Protein AF-A0A4Y2ENX3-F1 (afdb_monomer_lite)

pLDDT: mean 71.59, std 13.91, range [39.0, 89.38]

Secondary structure (DSSP, 8-state):
--HHHHTT---TT--HHHHHHHHHHHHHS---S-HHHHHHHHHHHHHHHHHHHHHHHHHHHHHHHHHHHHHHHHHHHHHHHHHHHHHHHHHHHHHT--------------

Radius of gyration: 35.91 Å; chains: 1; bounding box: 63×18×117 Å

Structure (mmCIF, N/CA/C/O backbone):
data_AF-A0A4Y2ENX3-F1
#
_entry.id   AF-A0A4Y2ENX3-F1
#
loop_
_atom_site.group_PDB
_atom_site.id
_atom_site.type_symbol
_atom_site.label_atom_id
_atom_site.label_alt_id
_atom_site.label_comp_id
_atom_site.label_asym_id
_atom_site.label_entity_id
_atom_site.label_seq_id
_atom_site.pdbx_PDB_ins_code
_atom_site.Cartn_x
_atom_site.Cartn_y
_atom_site.Cartn_z
_atom_site.occupancy
_atom_site.B_iso_or_equiv
_atom_site.auth_seq_id
_atom_site.auth_comp_id
_atom_site.auth_asym_id
_atom_site.auth_atom_id
_atom_site.pdbx_PDB_model_num
ATOM 1 N N . MET A 1 1 ? 6.335 7.443 -31.453 1.00 39.00 1 MET A N 1
ATOM 2 C CA . MET A 1 1 ? 6.583 8.351 -30.314 1.00 39.00 1 MET A CA 1
ATOM 3 C C . MET A 1 1 ? 5.276 8.545 -29.537 1.00 39.00 1 MET A C 1
ATOM 5 O O . MET A 1 1 ? 4.743 9.638 -29.505 1.00 39.00 1 MET A O 1
ATOM 9 N N . ILE A 1 2 ? 4.702 7.453 -29.011 1.00 40.25 2 ILE A N 1
ATOM 10 C CA . ILE A 1 2 ? 3.388 7.453 -28.321 1.00 40.25 2 ILE A CA 1
ATOM 11 C C . ILE A 1 2 ? 3.517 6.877 -26.895 1.00 40.25 2 ILE A C 1
ATOM 13 O O . ILE A 1 2 ? 2.768 7.253 -26.009 1.00 40.25 2 ILE A O 1
ATOM 17 N N . VAL A 1 3 ? 4.546 6.062 -26.629 1.00 48.62 3 VAL A N 1
ATOM 18 C CA . VAL A 1 3 ? 4.741 5.371 -25.339 1.00 48.6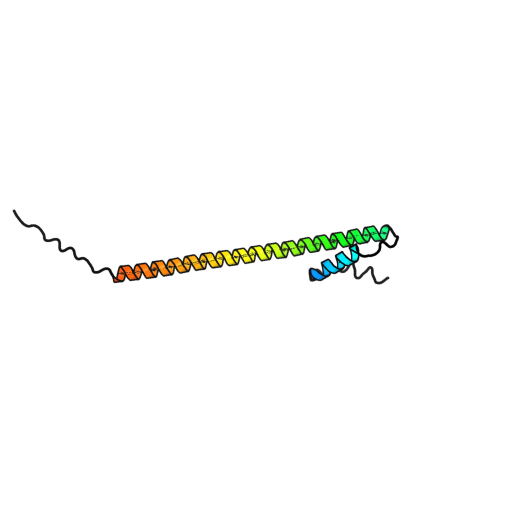2 3 VAL A CA 1
ATOM 19 C C . VAL A 1 3 ? 5.208 6.304 -24.206 1.00 48.62 3 VAL A C 1
ATOM 21 O O . VAL A 1 3 ? 5.017 5.989 -23.039 1.00 48.62 3 VAL A O 1
ATOM 24 N N . GLU A 1 4 ? 5.805 7.462 -24.511 1.00 45.16 4 GLU A N 1
ATOM 25 C CA . GLU A 1 4 ? 6.349 8.353 -23.470 1.00 45.16 4 GLU A CA 1
ATOM 26 C C . GLU A 1 4 ? 5.306 9.265 -22.809 1.00 45.16 4 GLU A C 1
ATOM 28 O O . GLU A 1 4 ? 5.506 9.652 -21.661 1.00 45.16 4 GLU A O 1
ATOM 33 N N . ASN A 1 5 ? 4.194 9.578 -23.483 1.00 44.41 5 ASN A N 1
ATOM 34 C CA . ASN A 1 5 ? 3.192 10.506 -22.942 1.00 44.41 5 ASN A CA 1
ATOM 35 C C . ASN A 1 5 ? 2.165 9.825 -22.023 1.00 44.41 5 ASN A C 1
ATOM 37 O O . ASN A 1 5 ? 1.657 10.472 -21.113 1.00 44.41 5 ASN A O 1
ATOM 41 N N . GLU A 1 6 ? 1.901 8.525 -22.189 1.00 48.69 6 GLU A N 1
ATOM 42 C CA . GLU A 1 6 ? 1.006 7.774 -21.287 1.00 48.69 6 GLU A CA 1
ATOM 43 C C . GLU A 1 6 ? 1.657 7.416 -19.941 1.00 48.69 6 GLU A C 1
ATOM 45 O O . GLU A 1 6 ? 0.960 7.225 -18.949 1.00 48.69 6 GLU A O 1
ATOM 50 N N . LEU A 1 7 ? 2.992 7.345 -19.873 1.00 51.09 7 LEU A N 1
ATOM 51 C CA . LEU A 1 7 ? 3.711 7.035 -18.630 1.00 51.09 7 LEU A CA 1
ATOM 52 C C . LEU A 1 7 ? 3.831 8.234 -17.675 1.00 51.09 7 LEU A C 1
ATOM 54 O O . LEU A 1 7 ? 4.074 8.023 -16.490 1.00 51.09 7 LEU A O 1
ATOM 58 N N . LEU A 1 8 ? 3.669 9.462 -18.181 1.00 52.16 8 LEU A N 1
ATOM 59 C CA . LEU A 1 8 ? 3.815 10.713 -17.421 1.00 52.16 8 LEU A CA 1
ATOM 60 C C . LEU A 1 8 ? 2.478 11.346 -17.009 1.00 52.16 8 LEU A C 1
ATOM 62 O O . LEU A 1 8 ? 2.462 12.224 -16.152 1.00 52.16 8 LEU A O 1
ATOM 66 N N . SER A 1 9 ? 1.356 10.900 -17.580 1.00 57.22 9 SER A N 1
ATOM 67 C CA . SER A 1 9 ? 0.021 11.250 -17.091 1.00 57.22 9 SER A CA 1
ATOM 68 C C . SER A 1 9 ? -0.350 10.261 -15.985 1.00 57.22 9 SER A C 1
ATOM 70 O O . SER A 1 9 ? -0.875 9.170 -16.226 1.00 57.22 9 SER A O 1
ATOM 72 N N . TYR A 1 10 ? 0.044 10.598 -14.759 1.00 61.66 10 TYR A N 1
ATOM 73 C CA . TYR A 1 10 ? -0.421 9.892 -13.576 1.00 61.66 10 TYR A CA 1
ATOM 74 C C . TYR A 1 10 ? -1.766 10.486 -13.156 1.00 61.66 10 TYR A C 1
ATOM 76 O O . TYR A 1 10 ? -1.868 11.686 -12.923 1.00 61.66 10 TYR A O 1
ATOM 84 N N . ASP A 1 11 ? -2.788 9.640 -13.116 1.00 65.62 11 ASP A N 1
ATOM 85 C CA . ASP A 1 11 ? -4.109 9.985 -12.608 1.00 65.62 11 ASP A CA 1
ATOM 86 C C . ASP A 1 11 ? -4.102 9.777 -11.088 1.00 65.62 11 ASP A C 1
ATOM 88 O O . ASP A 1 11 ? -3.881 8.656 -10.618 1.00 65.62 11 ASP A O 1
ATOM 92 N N . GLU A 1 12 ? -4.294 10.850 -10.317 1.00 64.75 12 GLU A N 1
ATOM 93 C CA . GLU A 1 12 ? -4.359 10.791 -8.850 1.00 64.75 12 GLU A CA 1
ATOM 94 C C . GLU A 1 12 ? -5.467 9.847 -8.365 1.00 64.75 12 GLU A C 1
ATOM 96 O O . GLU A 1 12 ? -5.323 9.220 -7.310 1.00 64.75 12 GLU A O 1
ATOM 101 N N . ASP A 1 13 ? -6.507 9.637 -9.173 1.00 72.50 13 ASP A N 1
ATOM 102 C CA . ASP A 1 13 ? -7.626 8.747 -8.872 1.00 72.50 13 ASP A CA 1
ATOM 103 C C . ASP A 1 13 ? -7.350 7.280 -9.244 1.00 72.50 13 ASP A C 1
ATOM 105 O O . ASP A 1 13 ? -8.169 6.394 -8.976 1.00 72.50 13 ASP A O 1
ATOM 109 N N . ALA A 1 14 ? -6.168 6.969 -9.791 1.00 79.62 14 ALA A N 1
ATOM 110 C CA . ALA A 1 14 ? -5.831 5.611 -10.194 1.00 79.62 14 ALA A CA 1
ATOM 111 C C . ALA A 1 14 ? -5.884 4.627 -9.003 1.00 79.62 14 ALA A C 1
ATOM 113 O O . ALA A 1 14 ? -5.370 4.910 -7.904 1.00 79.62 14 ALA A O 1
ATOM 114 N N . PRO A 1 15 ? -6.463 3.426 -9.197 1.00 84.44 15 PRO A N 1
ATOM 115 C CA . PRO A 1 15 ? -6.504 2.407 -8.160 1.00 84.44 15 PRO A CA 1
ATOM 116 C C . PRO A 1 15 ? -5.104 1.828 -7.909 1.00 84.44 15 PRO A C 1
ATOM 118 O O . PRO A 1 15 ? -4.318 1.634 -8.837 1.00 84.44 15 PRO A O 1
ATOM 121 N N . ILE A 1 16 ? -4.814 1.430 -6.662 1.00 86.38 16 ILE A N 1
ATOM 122 C CA . ILE A 1 16 ? -3.512 0.846 -6.267 1.00 86.38 16 ILE A CA 1
ATOM 123 C C . ILE A 1 16 ? -3.101 -0.333 -7.166 1.00 86.38 16 ILE A C 1
ATOM 125 O O . ILE A 1 16 ? -1.929 -0.497 -7.508 1.00 86.38 16 ILE A O 1
ATOM 129 N N . S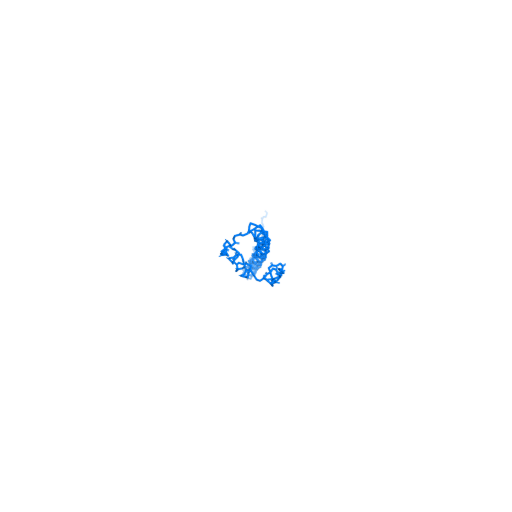ER A 1 17 ? -4.072 -1.136 -7.611 1.00 87.56 17 SER A N 1
ATOM 130 C CA . SER A 1 17 ? -3.820 -2.267 -8.514 1.00 87.56 17 SER A CA 1
ATOM 131 C C . SER A 1 17 ? -3.202 -1.852 -9.856 1.00 87.56 17 SER A C 1
ATOM 133 O O . SER A 1 17 ? -2.424 -2.611 -10.436 1.00 87.56 17 SER A O 1
ATOM 135 N N . GLU A 1 18 ? -3.515 -0.654 -10.347 1.00 88.06 18 GLU A N 1
ATOM 136 C CA . GLU A 1 18 ? -2.960 -0.113 -11.581 1.00 88.06 18 GLU A CA 1
ATOM 137 C C . GLU A 1 18 ? -1.525 0.378 -11.377 1.00 88.06 18 GLU A C 1
ATOM 139 O O . GLU A 1 18 ? -0.650 0.056 -12.182 1.00 88.06 18 GLU A O 1
ATOM 144 N N . ILE A 1 19 ? -1.253 1.039 -10.248 1.00 86.62 19 ILE A N 1
ATOM 145 C CA . ILE A 1 19 ? 0.099 1.455 -9.840 1.00 86.62 19 ILE A CA 1
ATOM 146 C C . ILE A 1 19 ? 1.028 0.235 -9.767 1.00 86.62 19 ILE A C 1
ATOM 148 O O . ILE A 1 19 ? 2.106 0.228 -10.362 1.00 86.62 19 ILE A O 1
ATOM 152 N N . LEU A 1 20 ? 0.579 -0.847 -9.120 1.00 88.81 20 LEU A N 1
ATOM 153 C CA . LEU A 1 20 ? 1.341 -2.095 -9.011 1.00 88.81 20 LEU A CA 1
ATOM 154 C C . LEU A 1 20 ? 1.580 -2.763 -10.371 1.00 88.81 20 LEU A C 1
ATOM 156 O O . LEU A 1 20 ? 2.667 -3.294 -10.613 1.00 88.81 20 LEU A O 1
ATOM 160 N N . LYS A 1 21 ? 0.595 -2.734 -11.280 1.00 89.38 21 LYS A N 1
ATOM 161 C CA . LYS A 1 21 ? 0.765 -3.233 -12.657 1.00 89.38 21 LYS A CA 1
ATOM 162 C C . LYS A 1 21 ? 1.815 -2.421 -13.415 1.00 89.38 21 LYS A C 1
ATOM 164 O O . LYS A 1 21 ? 2.662 -3.024 -14.075 1.00 89.38 21 LYS A O 1
ATOM 169 N N . ARG A 1 22 ? 1.791 -1.087 -13.305 1.00 85.19 22 ARG A N 1
ATOM 170 C CA . ARG A 1 22 ? 2.771 -0.191 -13.943 1.00 85.19 22 ARG A CA 1
ATOM 171 C C . ARG A 1 22 ? 4.179 -0.424 -13.389 1.00 85.19 22 ARG A C 1
ATOM 173 O O . ARG A 1 22 ? 5.093 -0.653 -14.176 1.00 85.19 22 ARG A O 1
ATOM 180 N N . LEU A 1 23 ? 4.338 -0.495 -12.065 1.00 86.69 23 LEU A N 1
ATOM 181 C CA . LEU A 1 23 ? 5.615 -0.830 -11.418 1.00 86.69 23 LEU A CA 1
ATOM 182 C C . LEU A 1 23 ? 6.143 -2.194 -11.872 1.00 86.69 23 LEU A C 1
ATOM 184 O O . LEU A 1 23 ? 7.291 -2.306 -12.298 1.00 86.69 23 LEU A O 1
ATOM 188 N N . ARG A 1 24 ? 5.293 -3.227 -11.865 1.00 87.88 24 ARG A N 1
ATOM 189 C CA . ARG A 1 24 ? 5.661 -4.562 -12.357 1.00 87.88 24 ARG A CA 1
ATOM 190 C C . ARG A 1 24 ? 6.098 -4.522 -13.821 1.00 87.88 24 ARG A C 1
ATOM 192 O O . ARG A 1 24 ? 7.048 -5.209 -14.178 1.00 87.88 24 ARG A O 1
ATOM 199 N N . ASN A 1 25 ? 5.425 -3.741 -14.663 1.00 85.50 25 ASN A N 1
ATOM 200 C CA . ASN A 1 25 ? 5.802 -3.589 -16.066 1.00 85.50 25 ASN A CA 1
ATOM 201 C C . ASN A 1 25 ? 7.171 -2.907 -16.215 1.00 85.50 25 ASN A C 1
ATOM 203 O O . ASN A 1 25 ? 7.989 -3.367 -17.002 1.00 85.50 25 ASN A O 1
ATOM 207 N N . ILE A 1 26 ? 7.455 -1.866 -15.423 1.00 84.06 26 ILE A N 1
ATOM 208 C CA . ILE A 1 26 ? 8.759 -1.185 -15.424 1.00 84.06 26 ILE A CA 1
ATOM 209 C C . ILE A 1 26 ? 9.874 -2.144 -14.985 1.00 84.06 26 ILE A C 1
ATOM 211 O O . ILE A 1 26 ? 10.888 -2.237 -15.676 1.00 84.06 26 ILE A O 1
ATOM 215 N N . VAL A 1 27 ? 9.663 -2.899 -13.900 1.00 81.00 27 VAL A N 1
ATOM 216 C CA . VAL A 1 27 ? 10.622 -3.892 -13.377 1.00 81.00 27 VAL A CA 1
ATOM 217 C C . VAL A 1 27 ? 10.858 -5.036 -14.368 1.00 81.00 27 VAL A C 1
ATOM 219 O O . VAL A 1 27 ? 11.992 -5.460 -14.565 1.00 81.00 27 VAL A O 1
ATOM 222 N N . ASN A 1 28 ? 9.801 -5.524 -15.022 1.00 81.62 28 ASN A N 1
ATOM 223 C CA . ASN A 1 28 ? 9.887 -6.642 -15.966 1.00 81.62 28 ASN A CA 1
ATOM 224 C C . ASN A 1 28 ? 10.288 -6.219 -17.387 1.00 81.62 28 ASN A C 1
ATOM 226 O O . ASN A 1 28 ? 10.504 -7.075 -18.250 1.00 81.62 28 ASN A O 1
ATOM 230 N N . CYS A 1 29 ? 10.347 -4.918 -17.672 1.00 72.69 29 CYS A N 1
ATOM 231 C CA . CYS A 1 29 ? 10.677 -4.411 -18.993 1.00 72.69 29 CYS A CA 1
ATOM 232 C C . CYS A 1 29 ? 12.127 -4.794 -19.328 1.00 72.69 29 CYS A C 1
ATOM 234 O O . CYS A 1 29 ? 13.052 -4.298 -18.684 1.00 72.69 29 CYS A O 1
ATOM 236 N N . LYS A 1 30 ? 12.336 -5.646 -20.348 1.00 66.56 30 LYS A N 1
ATOM 237 C CA . LYS A 1 30 ? 13.681 -6.020 -20.822 1.00 66.56 30 LYS A CA 1
ATOM 238 C C . LYS A 1 30 ? 14.543 -4.767 -21.009 1.00 66.56 30 LYS A C 1
ATOM 240 O O . LYS A 1 30 ? 14.107 -3.765 -21.586 1.00 66.56 30 LYS A O 1
ATOM 245 N N . GLN A 1 31 ? 15.755 -4.832 -20.469 1.00 59.94 31 GLN A N 1
ATOM 246 C CA . GLN A 1 31 ? 16.733 -3.753 -20.447 1.00 59.94 31 GLN A CA 1
ATOM 247 C C . GLN A 1 31 ? 17.287 -3.548 -21.867 1.00 59.94 31 GLN A C 1
ATOM 249 O O . GLN A 1 31 ? 18.356 -4.030 -22.201 1.00 59.94 31 GLN A O 1
ATOM 254 N N . ASN A 1 32 ? 16.525 -2.897 -22.747 1.00 57.94 32 ASN A N 1
ATOM 255 C CA . ASN A 1 32 ? 16.989 -2.600 -24.102 1.00 57.94 32 ASN A CA 1
ATOM 256 C C . ASN A 1 32 ? 17.920 -1.365 -24.068 1.00 57.94 32 ASN A C 1
ATOM 258 O O . ASN A 1 32 ? 17.463 -0.224 -24.140 1.00 57.94 32 ASN A O 1
ATOM 262 N N . ASP A 1 33 ? 19.215 -1.630 -23.874 1.00 52.38 33 ASP A N 1
ATOM 263 C CA . ASP A 1 33 ? 20.445 -1.004 -24.410 1.00 52.38 33 ASP A CA 1
ATOM 264 C C . ASP A 1 33 ? 20.649 0.527 -24.478 1.00 52.38 33 ASP A C 1
ATOM 266 O O . ASP A 1 33 ? 21.639 0.980 -25.054 1.00 52.38 33 ASP A O 1
ATOM 270 N N . ARG A 1 34 ? 19.810 1.375 -23.874 1.00 60.09 34 ARG A N 1
ATOM 271 C CA . ARG A 1 34 ? 20.117 2.817 -23.744 1.00 60.09 34 ARG A CA 1
ATOM 272 C C . ARG A 1 34 ? 20.073 3.276 -22.295 1.00 60.09 34 ARG A C 1
ATOM 274 O O . ARG A 1 34 ? 19.000 3.393 -21.712 1.00 60.09 34 ARG A O 1
ATOM 281 N N . THR A 1 35 ? 21.239 3.620 -21.752 1.00 59.19 35 THR A N 1
ATOM 282 C CA . THR A 1 35 ? 21.452 4.110 -20.379 1.00 59.19 35 THR A CA 1
ATOM 283 C C . THR A 1 35 ? 20.483 5.239 -20.002 1.00 59.19 35 THR A C 1
ATOM 285 O O . THR A 1 35 ? 19.834 5.170 -18.968 1.00 59.19 35 THR A O 1
ATOM 288 N N . HIS A 1 36 ? 20.241 6.190 -20.911 1.00 61.91 36 HIS A N 1
ATOM 289 C CA . HIS A 1 36 ? 19.319 7.318 -20.700 1.00 61.91 36 HIS A CA 1
ATOM 290 C C . HIS A 1 36 ? 17.836 6.911 -20.540 1.00 61.91 36 HIS A C 1
ATOM 292 O O . HIS A 1 36 ? 17.045 7.629 -19.933 1.00 61.91 36 HIS A O 1
ATOM 298 N N . LEU A 1 37 ? 17.421 5.761 -21.089 1.00 65.12 37 LEU A N 1
ATOM 299 C CA . LEU A 1 37 ? 16.071 5.221 -20.872 1.00 65.12 37 LEU A CA 1
ATOM 300 C C . LEU A 1 37 ? 15.962 4.484 -19.533 1.00 65.12 37 LEU A C 1
ATOM 302 O O . LEU A 1 37 ? 14.853 4.309 -19.036 1.00 65.12 37 LEU A O 1
ATOM 306 N N . SER A 1 38 ? 17.085 4.049 -18.954 1.00 69.75 38 SER A N 1
ATOM 307 C CA . SER A 1 38 ? 17.120 3.449 -17.619 1.00 69.75 38 SER A CA 1
ATOM 308 C C . SER A 1 38 ? 16.869 4.506 -16.548 1.00 69.75 38 SER A C 1
ATOM 310 O O . SER A 1 38 ? 16.019 4.298 -15.689 1.00 69.75 38 SER A O 1
ATOM 312 N N . ASP A 1 39 ? 17.527 5.661 -16.644 1.00 79.00 39 ASP A N 1
ATOM 313 C CA . ASP A 1 39 ? 17.403 6.729 -15.643 1.00 79.00 39 ASP A CA 1
ATOM 314 C C . ASP A 1 39 ? 15.972 7.277 -15.576 1.00 79.00 39 ASP A C 1
ATOM 316 O O . ASP A 1 39 ? 15.371 7.342 -14.505 1.00 79.00 39 ASP A O 1
ATOM 320 N N . LYS A 1 40 ? 15.357 7.535 -16.736 1.00 80.62 40 LYS A N 1
ATOM 321 C CA . LYS A 1 40 ? 13.951 7.963 -16.821 1.00 80.62 40 LYS A CA 1
ATOM 322 C C . LYS A 1 40 ? 12.976 6.910 -16.273 1.00 80.62 40 LYS A C 1
ATOM 324 O O . LYS A 1 40 ? 11.964 7.254 -15.673 1.00 80.62 40 LYS A O 1
ATOM 329 N N . LYS A 1 41 ? 13.263 5.614 -16.452 1.00 81.50 41 LYS A N 1
ATOM 330 C CA . LYS A 1 41 ? 12.455 4.529 -15.860 1.00 81.50 41 LYS A CA 1
ATOM 331 C C . LYS A 1 41 ? 12.557 4.507 -14.337 1.00 81.50 41 LYS A C 1
ATOM 333 O O . LYS A 1 41 ? 11.552 4.241 -13.686 1.00 81.50 41 LYS A O 1
ATOM 338 N N . VAL A 1 42 ? 13.746 4.765 -13.791 1.00 83.06 42 VAL A N 1
ATOM 339 C CA . VAL A 1 42 ? 13.971 4.861 -12.341 1.00 83.06 42 VAL A CA 1
ATOM 340 C C . VAL A 1 42 ? 13.211 6.052 -11.767 1.00 83.06 42 VAL A C 1
ATOM 342 O O . VAL A 1 42 ? 12.521 5.894 -10.768 1.00 83.06 42 VAL A O 1
ATOM 345 N N . GLU A 1 43 ? 13.263 7.209 -12.428 1.00 85.50 43 GLU A N 1
ATOM 346 C CA . GLU A 1 43 ? 12.503 8.398 -12.028 1.00 85.50 43 GLU A CA 1
ATOM 347 C C . GLU A 1 43 ? 10.992 8.117 -11.988 1.00 85.50 43 GLU A C 1
ATOM 349 O O . GLU A 1 43 ? 10.354 8.329 -10.960 1.00 85.50 43 GLU A O 1
ATOM 354 N N . ILE A 1 44 ? 10.439 7.520 -13.051 1.00 84.56 44 ILE A N 1
ATOM 355 C CA . ILE A 1 44 ? 9.019 7.135 -13.104 1.00 84.56 44 ILE A CA 1
ATOM 356 C C . ILE A 1 44 ? 8.676 6.109 -12.011 1.00 84.56 44 ILE A C 1
ATOM 358 O O . ILE A 1 44 ? 7.620 6.200 -11.385 1.00 84.56 44 ILE A O 1
ATOM 362 N N . ALA A 1 45 ? 9.544 5.124 -11.764 1.00 84.75 45 ALA A N 1
ATOM 363 C CA . ALA A 1 45 ? 9.325 4.134 -10.713 1.00 84.75 45 ALA A CA 1
ATOM 364 C C . ALA A 1 45 ? 9.312 4.772 -9.317 1.00 84.75 45 ALA A C 1
ATOM 366 O O . ALA A 1 45 ? 8.453 4.423 -8.512 1.00 84.75 45 ALA A O 1
ATOM 367 N N . ASN A 1 46 ? 10.213 5.721 -9.051 1.00 88.38 46 ASN A N 1
ATOM 368 C CA . ASN A 1 46 ? 10.261 6.449 -7.785 1.00 88.38 46 ASN A CA 1
ATOM 369 C C . ASN A 1 46 ? 8.987 7.271 -7.572 1.00 88.38 46 ASN A C 1
ATOM 371 O O . ASN A 1 46 ? 8.360 7.135 -6.528 1.00 88.38 46 ASN A O 1
ATOM 375 N N . SER A 1 47 ? 8.525 8.014 -8.582 1.00 87.12 47 SER A N 1
ATOM 376 C CA . SER A 1 47 ? 7.259 8.750 -8.474 1.00 87.12 47 SER A CA 1
ATOM 377 C C . SER A 1 47 ? 6.064 7.824 -8.215 1.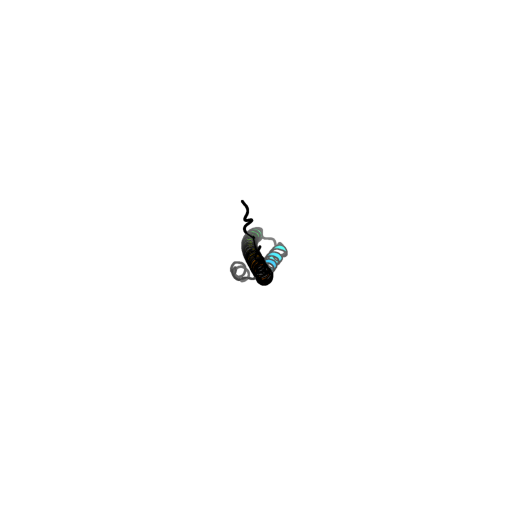00 87.12 47 SER A C 1
ATOM 379 O O . SER A 1 47 ? 5.210 8.128 -7.389 1.00 87.12 47 SER A O 1
ATOM 381 N N . LEU A 1 48 ? 6.003 6.658 -8.870 1.00 87.50 48 LEU A N 1
ATOM 382 C CA . LEU A 1 48 ? 4.947 5.670 -8.611 1.00 87.50 48 LEU A CA 1
ATOM 383 C C . LEU A 1 48 ? 5.032 5.071 -7.199 1.00 87.50 48 LEU A C 1
ATOM 385 O O . LEU A 1 48 ? 3.993 4.761 -6.613 1.00 87.50 48 LEU A O 1
ATOM 389 N N . LEU A 1 49 ? 6.242 4.891 -6.659 1.00 89.06 49 LEU A N 1
ATOM 390 C CA . LEU A 1 49 ? 6.450 4.446 -5.281 1.00 89.06 49 LEU A CA 1
ATOM 391 C C . LEU A 1 49 ? 5.994 5.507 -4.280 1.00 89.06 49 LEU A C 1
ATOM 393 O O . LEU A 1 49 ? 5.282 5.155 -3.344 1.00 89.06 49 LEU A O 1
ATOM 397 N N . ASP A 1 50 ? 6.326 6.777 -4.500 1.00 87.44 50 ASP A N 1
ATOM 398 C CA . ASP A 1 50 ? 5.899 7.876 -3.629 1.00 87.44 50 ASP A CA 1
ATOM 399 C C . ASP A 1 50 ? 4.371 7.960 -3.554 1.00 87.44 50 ASP A C 1
ATOM 401 O O . ASP A 1 50 ? 3.800 8.035 -2.463 1.00 87.44 50 ASP A O 1
ATOM 405 N N . VAL A 1 51 ? 3.684 7.846 -4.697 1.00 85.88 51 VAL A N 1
ATOM 406 C CA . VAL A 1 51 ? 2.215 7.851 -4.697 1.00 85.88 51 VAL A CA 1
ATOM 407 C C . VAL A 1 51 ? 1.635 6.594 -4.046 1.00 85.88 51 VAL A C 1
ATOM 409 O O . VAL A 1 51 ? 0.628 6.670 -3.336 1.00 85.88 51 VAL A O 1
ATOM 412 N N . LEU A 1 52 ? 2.256 5.428 -4.247 1.00 87.75 52 LEU A N 1
ATOM 413 C CA . LEU A 1 52 ? 1.832 4.203 -3.571 1.00 87.75 52 LEU A CA 1
ATOM 414 C C . LEU A 1 52 ? 1.948 4.345 -2.049 1.00 87.75 52 LEU A C 1
ATOM 416 O O . LEU A 1 52 ? 1.015 3.985 -1.334 1.00 87.75 52 LEU A O 1
ATOM 420 N N . VAL A 1 53 ? 3.067 4.888 -1.565 1.00 88.75 53 VAL A N 1
ATOM 421 C CA . VAL A 1 53 ? 3.290 5.166 -0.142 1.00 88.75 53 VAL A CA 1
ATOM 422 C C . VAL A 1 53 ? 2.230 6.134 0.371 1.00 88.75 53 VAL A C 1
ATOM 424 O O . VAL A 1 53 ? 1.578 5.830 1.364 1.00 88.75 53 VAL A O 1
ATOM 427 N N . PHE A 1 54 ? 1.986 7.238 -0.338 1.00 88.12 54 PHE A N 1
ATOM 428 C CA . PHE A 1 54 ? 0.971 8.220 0.037 1.00 88.12 54 PHE A CA 1
ATOM 429 C C . PHE A 1 54 ? -0.430 7.600 0.176 1.00 88.12 54 PHE A C 1
ATOM 431 O O . PHE A 1 54 ? -1.069 7.750 1.218 1.00 88.12 54 PHE A O 1
ATOM 438 N N . LYS A 1 55 ? -0.893 6.837 -0.825 1.00 85.94 55 LYS A N 1
ATOM 439 C CA . LYS A 1 55 ? -2.208 6.167 -0.780 1.00 85.94 55 LYS A CA 1
ATOM 440 C C . LYS A 1 55 ? -2.297 5.124 0.338 1.00 85.94 55 LYS A C 1
ATOM 442 O O . LYS A 1 55 ? -3.332 5.022 0.991 1.00 85.94 55 LYS A O 1
ATOM 447 N N . CYS A 1 56 ? -1.228 4.367 0.585 1.00 86.06 56 CYS A N 1
ATOM 448 C CA . CYS A 1 56 ? -1.177 3.418 1.700 1.00 86.06 56 CYS A CA 1
ATOM 449 C C . CYS A 1 56 ? -1.266 4.122 3.061 1.00 86.06 56 CYS A C 1
ATOM 451 O O . CYS A 1 56 ? -1.949 3.624 3.958 1.00 86.06 56 CYS A O 1
ATOM 453 N N . THR A 1 57 ? -0.618 5.279 3.212 1.00 89.31 57 THR A N 1
ATOM 454 C CA . THR A 1 57 ? -0.715 6.099 4.426 1.00 89.31 57 THR A CA 1
ATOM 455 C C . THR A 1 57 ? -2.145 6.580 4.642 1.00 89.31 57 THR A C 1
ATOM 457 O O . THR A 1 57 ? -2.690 6.345 5.715 1.00 89.31 57 THR A O 1
ATOM 460 N N . GLN A 1 58 ? -2.790 7.132 3.608 1.00 87.19 58 GLN A N 1
ATOM 461 C CA . GLN A 1 58 ? -4.190 7.574 3.673 1.00 87.19 58 GLN A CA 1
ATOM 462 C C . GLN A 1 58 ? -5.129 6.443 4.115 1.00 87.19 58 GLN A C 1
ATOM 464 O O . GLN A 1 58 ? -5.888 6.594 5.065 1.00 87.19 58 GLN A O 1
ATOM 469 N N . TRP A 1 59 ? -5.016 5.259 3.505 1.00 81.75 59 TRP A N 1
ATOM 470 C CA . TRP A 1 59 ? -5.816 4.099 3.913 1.00 81.75 59 TRP A CA 1
ATOM 471 C C . TRP A 1 59 ? -5.547 3.642 5.345 1.00 81.75 59 TRP A C 1
ATOM 473 O O . TRP A 1 59 ? -6.452 3.139 6.009 1.00 81.75 59 TRP A O 1
ATOM 483 N N . THR A 1 60 ? -4.312 3.785 5.822 1.00 84.94 60 THR A N 1
ATOM 484 C CA . THR A 1 60 ? -3.955 3.415 7.195 1.00 84.94 60 THR A CA 1
ATOM 485 C C . THR A 1 60 ? -4.555 4.399 8.193 1.00 84.94 60 THR A C 1
ATOM 487 O O . THR A 1 60 ? -5.104 3.971 9.205 1.00 84.94 60 THR A O 1
ATOM 490 N N . GLU A 1 61 ? -4.495 5.696 7.897 1.00 88.25 61 GLU A N 1
ATOM 491 C CA . GLU A 1 61 ? -5.109 6.753 8.705 1.00 88.25 61 GLU A CA 1
ATOM 492 C C . GLU A 1 61 ? -6.635 6.597 8.760 1.00 88.25 61 GLU A C 1
ATOM 494 O O . GLU A 1 61 ? -7.204 6.572 9.851 1.00 88.25 61 GLU A O 1
ATOM 499 N N . ASP A 1 62 ? -7.290 6.369 7.618 1.00 88.69 62 ASP A N 1
ATOM 500 C CA . ASP A 1 62 ? -8.737 6.125 7.545 1.00 88.69 62 ASP A CA 1
ATOM 501 C C . ASP A 1 62 ? -9.152 4.880 8.338 1.00 88.69 62 ASP A C 1
ATOM 503 O O . ASP A 1 62 ? -10.133 4.896 9.089 1.00 88.69 62 ASP A O 1
ATOM 507 N N . ALA A 1 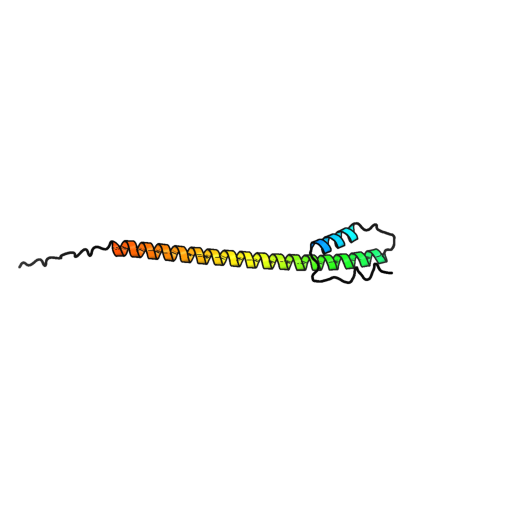63 ? -8.397 3.786 8.198 1.00 84.94 63 ALA A N 1
ATOM 508 C CA . ALA A 1 63 ? -8.650 2.559 8.944 1.00 84.94 63 ALA A CA 1
ATOM 509 C C . ALA A 1 63 ? -8.487 2.772 10.455 1.00 84.94 63 ALA A C 1
ATOM 511 O O . ALA A 1 63 ? -9.268 2.223 11.236 1.00 84.94 63 ALA A O 1
ATOM 512 N N . PHE A 1 64 ? -7.506 3.579 10.864 1.00 80.69 64 PHE A N 1
ATOM 513 C CA . PHE A 1 64 ? -7.264 3.900 12.265 1.00 80.69 64 PHE A CA 1
ATOM 514 C C . PHE A 1 64 ? -8.400 4.745 12.853 1.00 80.69 64 PHE A C 1
ATOM 516 O O . PHE A 1 64 ? -8.951 4.383 13.891 1.00 80.69 64 PHE A O 1
ATOM 523 N N . LEU A 1 65 ? -8.818 5.803 12.152 1.00 82.69 65 LEU A N 1
ATOM 524 C CA . LEU A 1 65 ? -9.943 6.650 12.559 1.00 82.69 65 LEU A CA 1
ATOM 525 C C . LEU A 1 65 ? -11.258 5.860 12.631 1.00 82.69 65 LEU A C 1
ATOM 527 O O . LEU A 1 65 ? -12.031 6.020 13.574 1.00 82.69 65 LEU A O 1
ATOM 531 N N . ASN A 1 66 ? -11.506 4.962 11.675 1.00 82.50 66 ASN A N 1
ATOM 532 C CA . ASN A 1 66 ? -12.689 4.102 11.686 1.00 82.50 66 ASN A CA 1
ATOM 533 C C . ASN A 1 66 ? -12.673 3.099 12.858 1.00 82.50 66 ASN A C 1
ATOM 535 O O . ASN A 1 66 ? -13.698 2.865 13.505 1.00 82.50 66 ASN A O 1
ATOM 539 N N . ALA A 1 67 ? -11.508 2.520 13.164 1.00 82.25 67 ALA A N 1
ATOM 540 C CA . ALA A 1 67 ? -11.349 1.631 14.312 1.00 82.25 67 ALA A CA 1
ATOM 541 C C . ALA A 1 67 ? -11.551 2.379 15.641 1.00 82.25 67 ALA A C 1
ATOM 543 O O . ALA A 1 67 ? -12.240 1.870 16.526 1.00 82.25 67 ALA A O 1
ATOM 544 N N . GLU A 1 68 ? -11.018 3.596 15.765 1.00 83.94 68 GLU A N 1
ATOM 545 C CA . GLU A 1 68 ? -11.223 4.456 16.933 1.00 83.94 68 GLU A CA 1
ATOM 546 C C . GLU A 1 68 ? -12.699 4.836 17.105 1.00 83.94 68 GLU A C 1
ATOM 548 O O . GLU A 1 68 ? -13.247 4.684 18.196 1.00 83.94 68 GLU A O 1
ATOM 553 N N . ALA A 1 69 ? -13.378 5.243 16.029 1.00 79.81 69 ALA A N 1
ATOM 554 C CA . ALA A 1 69 ? -14.808 5.544 16.060 1.00 79.81 69 ALA A CA 1
ATOM 555 C C . ALA A 1 69 ? -15.639 4.326 16.499 1.00 79.81 69 ALA A C 1
ATOM 557 O O . ALA A 1 69 ? -16.556 4.450 17.314 1.00 79.81 69 ALA A O 1
ATOM 558 N N . THR A 1 70 ? -15.279 3.133 16.018 1.00 80.25 70 THR A N 1
ATOM 559 C CA . THR A 1 70 ? -15.926 1.874 16.417 1.00 80.25 70 THR A CA 1
ATOM 560 C C . THR A 1 70 ? -15.686 1.555 17.898 1.00 80.25 70 THR A C 1
ATOM 562 O O . THR A 1 70 ? -16.601 1.106 18.593 1.00 80.25 70 THR A O 1
ATOM 565 N N . LEU A 1 71 ? -14.476 1.802 18.415 1.00 77.56 71 LEU A N 1
ATOM 566 C CA . LEU A 1 71 ? -14.161 1.628 19.836 1.00 77.56 71 LEU A CA 1
ATOM 567 C C . LEU A 1 71 ? -14.940 2.611 20.714 1.00 77.56 71 LEU A C 1
ATOM 569 O O . LEU A 1 71 ? -15.602 2.174 21.654 1.00 77.56 71 LEU A O 1
ATOM 573 N N . GLN A 1 72 ? -14.939 3.903 20.378 1.00 75.25 72 GLN A N 1
ATOM 574 C CA . GLN A 1 72 ? -15.689 4.918 21.125 1.00 75.25 72 GLN A CA 1
ATOM 575 C C . GLN A 1 72 ? -17.192 4.614 21.143 1.00 75.25 72 GLN A C 1
ATOM 577 O O . GLN A 1 72 ? -17.841 4.733 22.183 1.00 75.25 72 GLN A O 1
ATOM 582 N N . GLN A 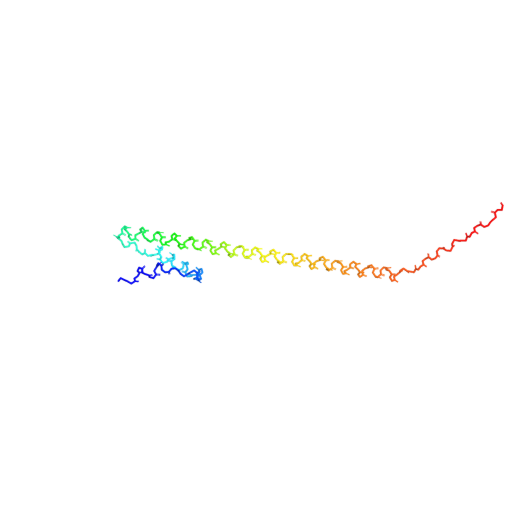1 73 ? -17.753 4.167 20.015 1.00 79.19 73 GLN A N 1
ATOM 583 C CA . GLN A 1 73 ? -19.155 3.759 19.945 1.00 79.19 73 GLN A CA 1
ATOM 584 C C . GLN A 1 73 ? -19.444 2.567 20.872 1.00 79.19 73 GLN A C 1
ATOM 586 O O . GLN A 1 73 ? -20.458 2.555 21.573 1.00 79.19 73 GLN A O 1
ATOM 591 N N . ASN A 1 74 ? -18.553 1.576 20.918 1.00 72.06 74 ASN A N 1
ATOM 592 C CA . ASN A 1 74 ? -18.707 0.426 21.805 1.00 72.06 74 ASN A CA 1
ATOM 593 C C . ASN A 1 74 ? -18.574 0.805 23.287 1.00 72.06 74 ASN A C 1
ATOM 595 O O . ASN A 1 74 ? -19.364 0.326 24.097 1.00 72.06 74 ASN A O 1
ATOM 599 N N . GLU A 1 75 ? -17.651 1.692 23.656 1.00 70.19 75 GLU A N 1
ATOM 600 C CA . GLU A 1 75 ? -17.521 2.186 25.035 1.00 70.19 75 GLU A CA 1
ATOM 601 C C . GLU A 1 75 ? -18.759 2.962 25.496 1.00 70.19 75 GLU A C 1
ATOM 603 O O . GLU A 1 75 ? -19.252 2.752 26.611 1.00 70.19 75 GLU A O 1
ATOM 608 N N . GLN A 1 76 ? -19.309 3.817 24.631 1.00 70.88 76 GLN A N 1
ATOM 609 C CA . GLN A 1 76 ? -20.559 4.523 24.911 1.00 70.88 76 GLN A CA 1
ATOM 610 C C . GLN A 1 76 ? -21.728 3.547 25.077 1.00 70.88 76 GLN A C 1
ATOM 612 O O . GLN A 1 76 ? -22.500 3.674 26.029 1.00 70.88 76 GLN A O 1
ATOM 617 N N . ASN A 1 77 ? -21.829 2.536 24.211 1.00 72.75 77 ASN A N 1
ATOM 618 C CA . ASN A 1 77 ? -22.872 1.514 24.303 1.00 72.75 77 ASN A CA 1
ATOM 619 C C . ASN A 1 77 ? -22.755 0.675 25.587 1.00 72.75 77 ASN A C 1
ATOM 621 O O . ASN A 1 77 ? -23.767 0.420 26.241 1.00 72.75 77 ASN A O 1
ATOM 625 N N . ILE A 1 78 ? -21.539 0.294 25.995 1.00 68.75 78 ILE A N 1
ATOM 626 C CA . ILE A 1 78 ? -21.296 -0.430 27.254 1.00 68.75 78 ILE A CA 1
ATOM 627 C C . ILE A 1 78 ? -21.677 0.443 28.454 1.00 68.75 78 ILE A C 1
ATOM 629 O O . ILE A 1 78 ? -22.383 -0.016 29.351 1.00 68.75 78 ILE A O 1
ATOM 633 N N . THR A 1 79 ? -21.267 1.713 28.453 1.00 69.94 79 THR A N 1
ATOM 634 C CA . THR A 1 79 ? -21.570 2.663 29.536 1.00 69.94 79 THR A CA 1
ATOM 635 C C . THR A 1 79 ? -23.075 2.893 29.665 1.00 69.94 79 THR A C 1
ATOM 637 O O . THR A 1 79 ? -23.620 2.866 30.769 1.00 69.94 79 THR A O 1
ATOM 640 N N . PHE A 1 80 ? -23.774 3.067 28.541 1.00 70.31 80 PHE A N 1
ATOM 641 C CA . PHE A 1 80 ? -25.225 3.232 28.519 1.00 70.31 80 PHE A CA 1
ATOM 642 C C . PHE A 1 80 ? -25.954 1.972 29.010 1.00 70.31 80 PHE A C 1
ATOM 644 O O . PHE A 1 80 ? -26.867 2.076 29.831 1.00 70.31 80 PHE A O 1
ATOM 651 N N . SER A 1 81 ? -25.509 0.785 28.584 1.00 71.88 81 SER A N 1
ATOM 652 C CA . SER A 1 81 ? -26.051 -0.498 29.050 1.00 71.88 81 SER A CA 1
ATOM 653 C C . SER A 1 81 ? -25.871 -0.674 30.561 1.00 71.88 81 SER A C 1
ATOM 655 O O . SER A 1 81 ? -26.827 -1.000 31.263 1.00 71.88 81 SER A O 1
ATOM 657 N N . GLN A 1 82 ? -24.679 -0.381 31.093 1.00 68.69 82 GLN A N 1
ATOM 658 C CA . GLN A 1 82 ? -24.413 -0.429 32.535 1.00 68.69 82 GLN A CA 1
ATOM 659 C C . GLN A 1 82 ? -25.268 0.574 33.316 1.00 68.69 82 GLN A C 1
ATOM 661 O O . GLN A 1 82 ? -25.747 0.266 34.410 1.00 68.69 82 GLN A O 1
ATOM 666 N N . PHE A 1 83 ? -25.496 1.772 32.766 1.00 68.31 83 PHE A N 1
ATOM 667 C CA . PHE A 1 83 ? -26.414 2.743 33.358 1.00 68.31 83 PHE A CA 1
ATOM 668 C C . PHE A 1 83 ? -27.848 2.210 33.399 1.00 68.31 83 PHE A C 1
ATOM 670 O O . PHE A 1 83 ? -28.495 2.306 34.441 1.00 68.31 83 PHE A O 1
ATOM 677 N N . GLN A 1 84 ? -28.346 1.614 32.313 1.00 73.44 84 GLN A N 1
ATOM 678 C CA . GLN A 1 84 ? -29.688 1.028 32.284 1.00 73.44 84 GLN A CA 1
ATOM 679 C C . GLN A 1 84 ? -29.842 -0.133 33.274 1.00 73.44 84 GLN A C 1
ATOM 681 O O . GLN A 1 84 ? -30.842 -0.184 33.994 1.00 73.44 84 GLN A O 1
ATOM 686 N N . GLU A 1 85 ? -28.855 -1.024 33.368 1.00 70.94 85 GLU A N 1
ATOM 687 C CA . GLU A 1 85 ? -28.866 -2.133 34.328 1.00 70.94 85 GLU A CA 1
ATOM 688 C C . GLU A 1 85 ? -28.845 -1.638 35.777 1.00 70.94 85 GLU A C 1
ATOM 690 O O . GLU A 1 85 ? -29.667 -2.075 36.584 1.00 70.94 85 GLU A O 1
ATOM 695 N N . ASN A 1 86 ? -27.984 -0.668 36.108 1.00 70.06 86 ASN A N 1
ATOM 696 C CA . ASN A 1 86 ? -27.932 -0.083 37.451 1.00 70.06 86 ASN A CA 1
ATOM 697 C C . ASN A 1 86 ? -29.223 0.656 37.819 1.00 70.06 86 ASN A C 1
ATOM 699 O O . ASN A 1 86 ? -29.707 0.548 38.949 1.00 70.06 86 ASN A O 1
ATOM 703 N N . VAL A 1 87 ? -29.810 1.392 36.872 1.00 67.69 87 VAL A N 1
ATOM 704 C CA . VAL A 1 87 ? -31.097 2.064 37.073 1.00 67.69 87 VAL A CA 1
ATOM 705 C C . VAL A 1 87 ? -32.195 1.025 37.314 1.00 67.69 87 VAL A C 1
ATOM 707 O O . VAL A 1 87 ? -32.921 1.136 38.303 1.00 67.69 87 VAL A O 1
ATOM 710 N N . SER A 1 88 ? -32.270 -0.023 36.490 1.00 71.94 88 SER A N 1
ATOM 711 C CA . SER A 1 88 ? -33.233 -1.123 36.637 1.00 71.94 88 SER A CA 1
ATOM 712 C C . SER A 1 88 ? -33.092 -1.840 37.989 1.00 71.94 88 SER A C 1
ATOM 714 O O . SER A 1 88 ? -34.074 -2.007 38.719 1.00 71.94 88 SER A O 1
ATOM 716 N N . TYR A 1 89 ? -31.858 -2.152 38.397 1.00 64.44 89 TYR A N 1
ATOM 717 C CA . TYR A 1 89 ? -31.551 -2.753 39.696 1.00 64.44 89 TYR A CA 1
ATOM 718 C C . TYR A 1 89 ? -31.970 -1.850 40.868 1.00 64.44 89 TYR A C 1
ATOM 720 O O . TYR A 1 89 ? -32.573 -2.309 41.843 1.00 64.44 89 TYR A O 1
ATOM 728 N N . SER A 1 90 ? -31.727 -0.540 40.761 1.00 69.25 90 SER A N 1
ATOM 729 C CA . SER A 1 90 ? -32.129 0.426 41.789 1.00 69.25 90 SER A CA 1
ATOM 730 C C . SER A 1 90 ? -33.652 0.526 41.946 1.00 69.25 90 SER A C 1
ATOM 732 O O . SER A 1 90 ? -34.148 0.622 43.074 1.00 69.25 90 SER A O 1
ATOM 734 N N . TYR A 1 91 ? -34.409 0.450 40.845 1.00 69.62 91 TYR A N 1
ATOM 735 C CA . TYR A 1 91 ? -35.871 0.433 40.877 1.00 69.62 91 TYR A CA 1
ATOM 736 C C . TYR A 1 91 ? -36.406 -0.862 41.491 1.00 69.62 91 TYR A C 1
ATOM 738 O O . TYR A 1 91 ? -37.321 -0.797 42.314 1.00 69.62 91 TYR A O 1
ATOM 746 N N . ALA A 1 92 ? -35.799 -2.011 41.180 1.00 67.38 92 ALA A N 1
ATOM 747 C CA . ALA A 1 92 ? -36.151 -3.292 41.791 1.00 67.38 92 ALA A CA 1
ATOM 748 C C . ALA A 1 92 ? -35.948 -3.271 43.320 1.00 67.38 92 ALA A C 1
ATOM 750 O O . ALA A 1 92 ? -36.850 -3.637 44.075 1.00 67.38 92 ALA A O 1
ATOM 751 N N . LEU A 1 93 ? -34.818 -2.738 43.800 1.00 62.59 93 LEU A N 1
ATOM 752 C CA . LEU A 1 93 ? -34.560 -2.578 45.237 1.00 62.59 93 LEU A CA 1
ATOM 753 C C . LEU A 1 93 ? -35.486 -1.551 45.905 1.00 62.59 93 LEU A C 1
ATOM 755 O O . LEU A 1 93 ? -35.924 -1.748 47.041 1.00 62.59 93 LEU A O 1
ATOM 759 N N . ARG A 1 94 ? -35.810 -0.449 45.217 1.00 63.44 94 ARG A N 1
ATOM 760 C CA . ARG A 1 94 ? -36.732 0.575 45.731 1.00 63.44 94 ARG A CA 1
ATOM 761 C C . ARG A 1 94 ? -38.170 0.048 45.817 1.00 63.44 94 ARG A C 1
ATOM 763 O O . ARG A 1 94 ? -38.855 0.384 46.777 1.00 63.44 94 ARG A O 1
ATOM 770 N N . GLY A 1 95 ? -38.599 -0.805 44.886 1.00 60.94 95 GLY A N 1
ATOM 771 C CA . GLY A 1 95 ? -39.896 -1.494 44.930 1.00 60.94 95 GLY A CA 1
ATOM 772 C C . GLY A 1 95 ? -40.000 -2.550 46.038 1.00 60.94 95 GLY A C 1
ATOM 773 O O . GLY A 1 95 ? -41.096 -2.834 46.514 1.00 60.94 95 GLY A O 1
ATOM 774 N N . MET A 1 96 ? -38.866 -3.087 46.505 1.00 59.53 96 MET A N 1
ATOM 775 C CA . MET A 1 96 ? -38.805 -4.029 47.632 1.00 59.53 96 MET A CA 1
ATOM 776 C C . MET A 1 96 ? -38.619 -3.365 49.005 1.00 59.53 96 MET A C 1
ATOM 778 O O . MET A 1 96 ? -38.681 -4.053 50.028 1.00 59.53 96 MET A O 1
ATOM 782 N N . ARG A 1 97 ? -38.443 -2.035 49.076 1.00 56.22 97 ARG A N 1
ATOM 783 C CA . ARG A 1 97 ? -38.449 -1.299 50.350 1.00 56.22 97 ARG A CA 1
ATOM 784 C C . ARG A 1 97 ? -39.866 -1.268 50.929 1.00 56.22 97 ARG A C 1
ATOM 786 O O . ARG A 1 97 ? -40.592 -0.288 50.802 1.00 56.22 97 ARG A O 1
ATOM 793 N N . LYS A 1 98 ? -40.237 -2.326 51.654 1.00 59.56 98 LYS A N 1
ATOM 794 C CA . LYS A 1 98 ? -41.244 -2.209 52.715 1.00 59.56 98 LYS A CA 1
ATOM 795 C C . LYS A 1 98 ? -40.718 -1.176 53.722 1.00 59.56 98 LYS A C 1
ATOM 797 O O . LYS A 1 98 ? -39.588 -1.361 54.191 1.00 59.56 98 LYS A O 1
ATOM 802 N N . PRO A 1 99 ? -41.466 -0.112 54.065 1.00 53.75 99 PRO A N 1
ATOM 803 C CA . PRO A 1 99 ? -41.057 0.786 55.134 1.00 53.75 99 PRO A CA 1
ATOM 804 C C . PRO A 1 99 ? -40.994 -0.044 56.414 1.00 53.75 99 PRO A C 1
ATOM 806 O O . PRO A 1 99 ? -42.014 -0.475 56.945 1.00 53.75 99 PRO A O 1
ATOM 809 N N . HIS A 1 100 ? -39.783 -0.338 56.879 1.00 50.78 100 HIS A N 1
ATOM 810 C CA . HIS A 1 100 ? -39.602 -0.882 58.212 1.00 50.78 100 HIS A CA 1
ATOM 811 C C . HIS A 1 100 ? -39.808 0.294 59.162 1.00 50.78 100 HIS A C 1
ATOM 813 O O . HIS A 1 100 ? -38.862 0.993 59.517 1.00 50.78 100 HIS A O 1
ATOM 819 N N . THR A 1 101 ? -41.067 0.559 59.512 1.00 49.84 101 THR A N 1
ATOM 820 C CA . THR A 1 101 ? -41.395 1.403 60.657 1.00 49.84 101 THR A CA 1
ATOM 821 C C . THR A 1 101 ? -40.886 0.665 61.886 1.00 49.84 101 THR A C 1
ATOM 823 O O . THR A 1 101 ? -41.545 -0.236 62.402 1.00 49.84 101 THR A O 1
ATOM 826 N N . ILE A 1 102 ? -39.677 1.005 62.331 1.00 61.34 102 ILE A N 1
ATOM 827 C CA . ILE A 1 102 ? -39.209 0.629 63.660 1.00 61.34 102 ILE A CA 1
ATOM 828 C C . ILE A 1 102 ? -40.079 1.426 64.628 1.00 61.34 102 ILE A C 1
ATOM 830 O O . ILE A 1 102 ? -39.918 2.635 64.791 1.00 61.34 102 ILE A O 1
ATOM 834 N N . LEU A 1 103 ? -41.064 0.746 65.206 1.00 49.41 103 LEU A N 1
ATOM 835 C CA . LEU A 1 103 ? -41.948 1.291 66.223 1.00 49.41 103 LEU A CA 1
ATOM 836 C C . LEU A 1 103 ? -41.136 1.367 67.522 1.00 49.41 103 LEU A C 1
ATOM 838 O O . LEU A 1 103 ? -41.111 0.433 68.319 1.00 49.41 103 LEU A O 1
ATOM 842 N N . VAL A 1 104 ? -40.383 2.457 67.686 1.00 56.00 104 VAL A N 1
ATOM 843 C CA . VAL A 1 104 ? -39.677 2.753 68.935 1.00 56.00 104 VAL A CA 1
ATOM 844 C C . VAL A 1 104 ? -40.731 3.170 69.957 1.00 56.00 104 VAL A C 1
ATOM 846 O O . VAL A 1 104 ? -41.270 4.274 69.896 1.00 56.00 104 VAL A O 1
ATOM 849 N N . TYR A 1 105 ? -41.059 2.265 70.877 1.00 51.59 105 TYR A N 1
ATOM 850 C CA . TYR A 1 105 ? -41.860 2.603 72.049 1.00 51.59 105 TYR A CA 1
ATOM 851 C C . TYR A 1 105 ? -41.059 3.543 72.959 1.00 51.59 105 TYR A C 1
ATOM 853 O O . TYR A 1 105 ? -39.904 3.240 73.266 1.00 51.59 105 TYR A O 1
ATOM 861 N N . PRO A 1 106 ? -41.642 4.655 73.441 1.00 53.78 106 PRO A N 1
ATOM 862 C CA . PRO A 1 106 ? -41.013 5.436 74.490 1.00 53.78 106 PRO A CA 1
ATOM 863 C C . PRO A 1 106 ? -41.087 4.640 75.795 1.00 53.78 106 PRO A C 1
ATOM 865 O O . PRO A 1 106 ? -42.175 4.382 76.318 1.00 53.78 106 PRO A O 1
ATOM 868 N N . THR A 1 107 ? -39.934 4.252 76.334 1.00 53.88 107 THR A N 1
ATOM 869 C CA . THR A 1 107 ? -39.834 3.723 77.694 1.00 53.88 107 THR A CA 1
ATOM 870 C C . THR A 1 107 ? -40.199 4.851 78.657 1.00 53.88 107 THR A C 1
ATOM 872 O O . THR A 1 107 ? -39.409 5.757 78.910 1.00 53.88 107 THR A O 1
ATOM 875 N N . LYS A 1 108 ? -41.438 4.838 79.152 1.00 52.97 108 LYS A N 1
ATOM 876 C CA . LYS A 1 108 ? -41.789 5.547 80.382 1.00 52.97 108 LYS A CA 1
ATOM 877 C C . LYS A 1 108 ? -41.246 4.764 81.575 1.00 52.97 108 LYS A C 1
ATOM 879 O O . LYS A 1 108 ? -41.116 3.544 81.479 1.00 52.97 108 LYS A O 1
ATOM 884 N N . ASN A 1 109 ? -41.031 5.505 82.666 1.00 47.91 109 ASN A N 1
ATOM 885 C CA . ASN A 1 109 ? -40.821 5.115 84.072 1.00 47.91 109 ASN A CA 1
ATOM 886 C C . ASN A 1 109 ? -39.406 5.496 84.540 1.00 47.91 109 ASN A C 1
ATOM 888 O O . ASN A 1 109 ? -38.442 5.136 83.877 1.00 47.91 109 ASN A O 1
ATOM 892 N N . SER A 1 110 ? -39.181 6.148 85.680 1.00 52.66 110 SER A N 1
ATOM 893 C CA . SER A 1 110 ? -39.965 6.963 86.621 1.00 52.66 110 SER A CA 1
ATOM 894 C C . SER A 1 110 ? -38.942 7.647 87.527 1.00 52.66 110 SER A C 1
ATOM 896 O O . SER A 1 110 ? -37.834 7.083 87.665 1.00 52.66 110 SER A O 1
#

Organism: Araneus ventricosus (NCBI:txid182803)

Foldseek 3Di:
DPVVPVLPP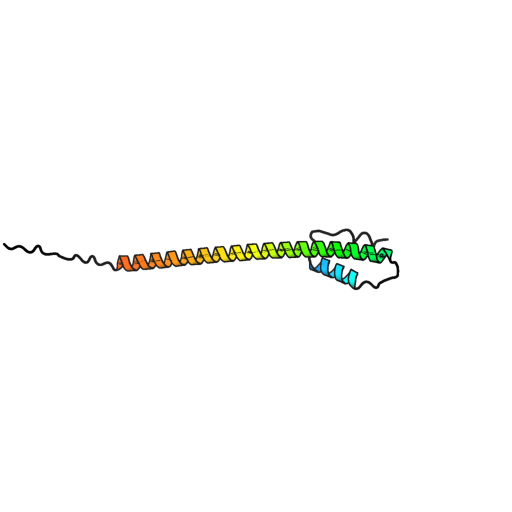DDLPDDLVVLVVLLVCLVPPPPPDDPVVVVVSVVSNVVSVVSNVVVVVVVVVVVVVVVVVVVVVVVVVVVVVVVVVVVVVVVVVVVVPPPPPPPDDPDDDD

Sequence (110 aa):
MIVENELLSYDEDAPISEILKRLRNIVNCKQNDRTHLSDKKVEIANSLLDVLVFKCTQWTEDAFLNAEATLQQNEQNITFSQFQENVSYSYALRGMRKPHTILVYPTKNS